Protein AF-A0A545U1H2-F1 (afdb_monomer_lite)

pLDDT: mean 74.25, std 16.26, range [34.0, 92.5]

Sequence (127 aa):
MFGPTLKPGDIVIIENLPAQKPIAIRGAIEATVAVLRFLPLYSPDCNPIEMAFSKLRAFLEKTAARTKDDRGDAITLAIETFTPKECENCFRAAGYDFKSSENALANRCFRDRQLREMETTEADHFE

Structure (mmCIF, N/CA/C/O backbone):
data_AF-A0A545U1H2-F1
#
_entry.id   AF-A0A545U1H2-F1
#
loop_
_atom_site.group_PDB
_atom_site.id
_atom_site.type_symbol
_atom_site.label_atom_id
_atom_site.label_alt_id
_atom_site.label_comp_id
_atom_site.label_asym_id
_atom_site.label_entity_id
_atom_site.label_seq_id
_atom_site.pdbx_PDB_ins_code
_atom_site.Cartn_x
_atom_site.Cartn_y
_atom_site.Cartn_z
_atom_site.occupancy
_atom_site.B_iso_or_equiv
_atom_site.auth_seq_id
_atom_site.auth_comp_id
_atom_site.auth_asym_id
_atom_site.auth_atom_id
_atom_site.pdbx_PDB_model_num
ATOM 1 N N . MET A 1 1 ? -6.436 -17.389 -0.312 1.00 42.44 1 MET A N 1
ATOM 2 C CA . MET A 1 1 ? -5.219 -16.709 -0.801 1.00 42.44 1 MET A CA 1
ATOM 3 C C . MET A 1 1 ? -5.308 -15.261 -0.342 1.00 42.44 1 MET A C 1
ATOM 5 O O . MET A 1 1 ? -6.262 -14.602 -0.725 1.00 42.44 1 MET A O 1
ATOM 9 N N . PHE A 1 2 ? -4.422 -14.803 0.548 1.00 53.69 2 PHE A N 1
ATOM 10 C CA . PHE A 1 2 ? -4.411 -13.414 1.029 1.00 53.69 2 PHE A CA 1
ATOM 11 C C . PHE A 1 2 ? -3.438 -12.612 0.161 1.00 53.69 2 PHE A C 1
ATOM 13 O O . PHE A 1 2 ? -2.232 -12.676 0.368 1.00 53.69 2 PHE A O 1
ATOM 20 N N . GLY A 1 3 ? -3.949 -11.938 -0.864 1.00 64.69 3 GLY A N 1
ATOM 21 C CA . GLY A 1 3 ? -3.145 -11.108 -1.759 1.00 64.69 3 GLY A CA 1
ATOM 22 C C . GLY A 1 3 ? -3.911 -10.720 -3.026 1.00 64.69 3 GLY A C 1
ATOM 23 O O . GLY A 1 3 ? -4.873 -11.407 -3.383 1.00 64.69 3 GLY A O 1
ATOM 24 N N . PRO A 1 4 ? -3.522 -9.623 -3.698 1.00 73.19 4 PRO A N 1
ATOM 25 C CA . PRO A 1 4 ? -4.136 -9.229 -4.958 1.00 73.19 4 PRO A CA 1
ATOM 26 C C . PRO A 1 4 ? -3.879 -10.289 -6.037 1.00 73.19 4 PRO A C 1
ATOM 28 O O . PRO A 1 4 ? -2.834 -10.938 -6.062 1.00 73.19 4 PRO A O 1
ATOM 31 N N . THR A 1 5 ? -4.842 -10.464 -6.941 1.00 85.00 5 THR A N 1
ATOM 32 C CA . THR A 1 5 ? -4.635 -11.276 -8.147 1.00 85.00 5 THR A CA 1
ATOM 33 C C . THR A 1 5 ? -3.899 -10.424 -9.173 1.00 85.00 5 THR A C 1
ATOM 35 O O . THR A 1 5 ? -4.479 -9.470 -9.690 1.00 85.00 5 THR A O 1
ATOM 38 N N . LEU A 1 6 ? -2.635 -10.758 -9.434 1.00 84.75 6 LEU A N 1
ATOM 39 C CA . LEU A 1 6 ? -1.802 -10.055 -10.407 1.00 84.75 6 LEU A CA 1
ATOM 40 C C . LEU A 1 6 ? -2.207 -10.410 -11.840 1.00 84.75 6 LEU A C 1
ATOM 42 O O . LEU A 1 6 ? -2.592 -11.547 -12.131 1.00 84.75 6 LEU A O 1
ATOM 46 N N . LYS A 1 7 ? -2.086 -9.435 -12.737 1.00 83.94 7 LYS A N 1
ATOM 47 C CA . LYS A 1 7 ? -2.300 -9.573 -14.177 1.00 83.94 7 LYS A CA 1
ATOM 48 C C . LYS A 1 7 ? -0.995 -9.330 -14.940 1.00 83.94 7 LYS A C 1
ATOM 50 O O . LYS A 1 7 ? -0.117 -8.618 -14.446 1.00 83.94 7 LYS A O 1
ATOM 55 N N . PRO A 1 8 ? -0.872 -9.867 -16.166 1.00 82.94 8 PRO A N 1
ATOM 56 C CA . PRO A 1 8 ? 0.232 -9.520 -17.049 1.00 82.94 8 PRO A CA 1
ATOM 57 C C . PRO A 1 8 ? 0.366 -8.001 -17.204 1.00 82.94 8 PRO A C 1
ATOM 59 O O . PRO A 1 8 ? -0.611 -7.323 -17.521 1.00 82.94 8 PRO A O 1
ATOM 62 N N . GLY A 1 9 ? 1.575 -7.483 -16.986 1.00 81.25 9 GLY A N 1
ATOM 63 C CA . GLY A 1 9 ? 1.870 -6.048 -17.052 1.00 81.25 9 GLY A CA 1
ATOM 64 C C . GLY A 1 9 ? 1.700 -5.273 -15.740 1.00 81.25 9 GLY A C 1
ATOM 65 O O . GLY A 1 9 ? 2.106 -4.113 -15.691 1.00 81.25 9 GLY A O 1
ATOM 66 N N . ASP A 1 10 ? 1.177 -5.888 -14.672 1.00 83.88 10 ASP A N 1
ATOM 67 C CA . ASP A 1 10 ? 1.197 -5.270 -13.343 1.00 83.88 10 ASP A CA 1
ATOM 68 C C . ASP A 1 10 ? 2.642 -5.089 -12.861 1.00 83.88 10 ASP A C 1
ATOM 70 O O . ASP A 1 10 ? 3.510 -5.934 -13.095 1.00 83.88 10 ASP A O 1
ATOM 74 N N . ILE A 1 11 ? 2.899 -3.991 -12.151 1.00 82.69 11 ILE A N 1
ATOM 75 C CA . ILE A 1 11 ? 4.204 -3.691 -11.559 1.00 82.69 11 ILE A CA 1
ATOM 76 C C . ILE A 1 11 ? 4.099 -3.880 -10.049 1.00 82.69 11 ILE A C 1
ATOM 78 O O . ILE A 1 11 ? 3.311 -3.207 -9.384 1.00 82.69 11 ILE A O 1
ATOM 82 N N . VAL A 1 12 ? 4.928 -4.766 -9.501 1.00 83.50 12 VAL A N 1
ATOM 83 C CA . VAL A 1 12 ? 5.065 -4.968 -8.057 1.00 83.50 12 VAL A CA 1
ATOM 84 C C . VAL A 1 12 ? 6.341 -4.282 -7.589 1.00 83.50 12 VAL A C 1
ATOM 86 O O . VAL A 1 12 ? 7.431 -4.593 -8.068 1.00 83.50 12 VAL A O 1
ATOM 89 N N . ILE A 1 13 ? 6.200 -3.352 -6.648 1.00 80.81 13 ILE A N 1
ATOM 90 C CA . ILE A 1 13 ? 7.312 -2.613 -6.045 1.00 80.81 13 ILE A CA 1
ATOM 91 C C . ILE A 1 13 ? 7.562 -3.187 -4.653 1.00 80.81 13 ILE A C 1
ATOM 93 O O . 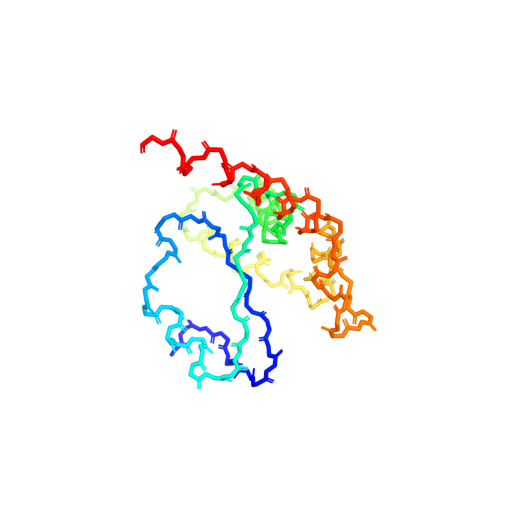ILE A 1 13 ? 6.631 -3.291 -3.856 1.00 80.81 13 ILE A O 1
ATOM 97 N N . ILE A 1 14 ? 8.804 -3.576 -4.371 1.00 79.44 14 ILE A N 1
ATOM 98 C CA . ILE A 1 14 ? 9.211 -4.188 -3.101 1.00 79.44 14 ILE A CA 1
ATOM 99 C C . ILE A 1 14 ? 10.386 -3.410 -2.503 1.00 79.44 14 ILE A C 1
ATOM 101 O O . ILE A 1 14 ? 11.281 -2.958 -3.221 1.00 79.44 14 ILE A O 1
ATOM 105 N N . GLU A 1 15 ? 10.385 -3.264 -1.179 1.00 77.31 15 GLU A N 1
ATOM 106 C CA . GLU A 1 15 ? 11.510 -2.703 -0.432 1.00 77.31 15 GLU A CA 1
ATOM 107 C C . GLU A 1 15 ? 12.757 -3.583 -0.581 1.00 77.31 15 GLU A C 1
ATOM 109 O O . GLU A 1 15 ? 12.707 -4.812 -0.506 1.00 77.31 15 GLU A O 1
ATOM 114 N N . ASN A 1 16 ? 13.921 -2.970 -0.784 1.00 74.88 16 ASN A N 1
ATOM 115 C CA . ASN A 1 16 ? 15.171 -3.710 -0.981 1.00 74.88 16 ASN A CA 1
ATOM 116 C C . ASN A 1 16 ? 15.809 -4.086 0.363 1.00 74.88 16 ASN A C 1
ATOM 118 O O . ASN A 1 16 ? 16.930 -3.697 0.686 1.00 74.88 16 ASN A O 1
ATOM 122 N N . LEU A 1 17 ? 15.066 -4.853 1.162 1.00 71.81 17 LEU A N 1
ATOM 123 C CA . LEU A 1 17 ? 15.510 -5.389 2.446 1.00 71.81 17 LEU A CA 1
ATOM 124 C C . LEU A 1 17 ? 15.934 -6.855 2.285 1.00 71.81 17 LEU A C 1
ATOM 126 O O . LEU A 1 17 ? 15.223 -7.614 1.625 1.00 71.81 17 LEU A O 1
ATOM 130 N N . PRO A 1 18 ? 17.028 -7.319 2.922 1.00 66.56 18 PRO A N 1
ATOM 131 C CA . PRO A 1 18 ? 17.474 -8.715 2.832 1.00 66.56 18 PRO A CA 1
ATOM 132 C C . PRO A 1 18 ? 16.383 -9.745 3.170 1.00 66.56 18 PRO A C 1
ATOM 134 O O . PRO A 1 18 ? 16.290 -10.783 2.521 1.00 66.56 18 PRO A O 1
ATOM 137 N N . ALA A 1 19 ? 15.505 -9.426 4.127 1.00 66.62 19 ALA A N 1
ATOM 138 C CA . ALA A 1 19 ? 14.379 -10.272 4.529 1.00 66.62 19 ALA A CA 1
ATOM 139 C C . ALA A 1 19 ? 13.275 -10.402 3.457 1.00 66.62 19 ALA A C 1
ATOM 141 O O . ALA A 1 19 ? 12.475 -11.332 3.509 1.00 66.62 19 ALA A O 1
ATOM 142 N N . GLN A 1 20 ? 13.231 -9.490 2.481 1.00 61.75 20 GLN A N 1
ATOM 143 C CA . GLN A 1 20 ? 12.250 -9.456 1.391 1.00 61.75 20 GLN A CA 1
ATOM 144 C C . GLN A 1 20 ? 12.808 -10.013 0.069 1.00 61.75 20 GLN A C 1
ATOM 146 O O . GLN A 1 20 ? 12.162 -9.909 -0.974 1.00 61.75 20 GLN A O 1
ATOM 151 N N . LYS A 1 21 ? 13.975 -10.677 0.111 1.00 64.94 21 LYS A N 1
ATOM 152 C CA . LYS A 1 21 ? 14.611 -11.342 -1.039 1.00 64.94 21 LYS A CA 1
ATOM 153 C C . LYS A 1 21 ? 14.363 -12.863 -1.171 1.00 64.94 21 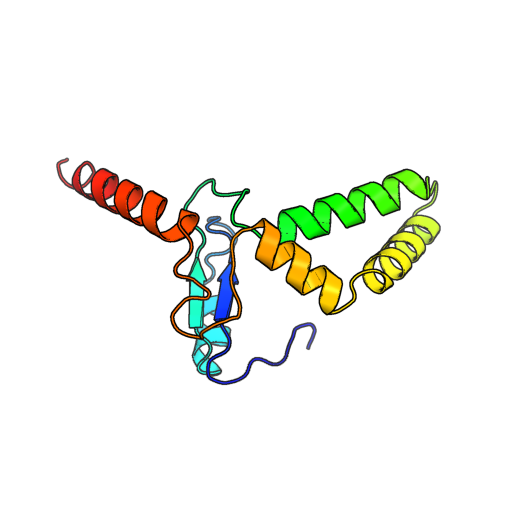LYS A C 1
ATOM 155 O O . LYS A 1 21 ? 15.218 -13.530 -1.756 1.00 64.94 21 LYS A O 1
ATOM 160 N N . PRO A 1 22 ? 13.283 -13.501 -0.668 1.00 62.91 22 PRO A N 1
ATOM 161 C CA . PRO A 1 22 ? 13.118 -14.922 -0.932 1.00 62.91 22 PRO A CA 1
ATOM 162 C C . PRO A 1 22 ? 12.778 -15.151 -2.412 1.00 62.91 22 PRO A C 1
ATOM 164 O O . PRO A 1 22 ? 11.852 -14.557 -2.968 1.00 62.91 22 PRO A O 1
ATOM 167 N N . ILE A 1 23 ? 13.506 -16.088 -3.022 1.00 65.06 23 ILE A N 1
ATOM 168 C CA . ILE A 1 23 ? 13.335 -16.584 -4.400 1.00 65.06 23 ILE A CA 1
ATOM 169 C C . ILE A 1 23 ? 11.862 -16.919 -4.708 1.00 65.06 23 ILE A C 1
ATOM 171 O O . ILE A 1 23 ? 11.397 -16.716 -5.828 1.00 65.06 23 ILE A O 1
ATOM 175 N N . ALA A 1 24 ? 11.108 -17.366 -3.698 1.00 72.50 24 ALA A N 1
ATOM 176 C CA . ALA A 1 24 ? 9.695 -17.711 -3.807 1.00 72.50 24 ALA A CA 1
ATOM 177 C C . ALA A 1 24 ? 8.783 -16.525 -4.178 1.00 72.50 24 ALA A C 1
ATOM 179 O O . ALA A 1 24 ? 7.860 -16.708 -4.968 1.00 72.50 24 ALA A O 1
ATOM 180 N N . ILE A 1 25 ? 9.038 -15.314 -3.660 1.00 74.56 25 ILE A N 1
ATOM 181 C CA . ILE A 1 25 ? 8.231 -14.124 -3.998 1.00 74.56 25 ILE A CA 1
ATOM 182 C C . ILE A 1 25 ? 8.460 -13.750 -5.460 1.00 74.56 25 ILE A C 1
ATOM 184 O O . ILE A 1 25 ? 7.507 -13.522 -6.203 1.00 74.56 25 ILE A O 1
ATOM 188 N N . ARG A 1 26 ? 9.726 -13.757 -5.890 1.00 76.06 26 ARG A N 1
ATOM 189 C CA . ARG A 1 26 ? 10.085 -13.479 -7.280 1.00 76.06 26 ARG A CA 1
ATOM 190 C C 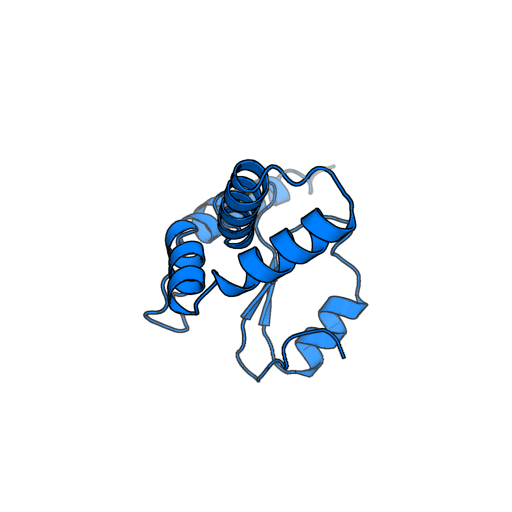. ARG A 1 26 ? 9.450 -14.492 -8.233 1.00 76.06 26 ARG A C 1
ATOM 192 O O . ARG A 1 26 ? 8.801 -14.083 -9.188 1.00 76.06 26 ARG A O 1
ATOM 199 N N . GLY A 1 27 ? 9.560 -15.786 -7.929 1.00 76.56 27 GLY A N 1
ATOM 200 C CA . GLY A 1 27 ? 8.958 -16.843 -8.744 1.00 76.56 27 GLY A CA 1
ATOM 201 C C . GLY A 1 27 ? 7.434 -16.734 -8.846 1.00 76.56 27 GLY A C 1
ATOM 202 O O . GLY A 1 27 ? 6.884 -16.911 -9.928 1.00 76.56 27 GLY A O 1
ATOM 203 N N . ALA A 1 28 ? 6.750 -16.385 -7.752 1.00 79.88 28 ALA A N 1
ATOM 204 C CA . ALA A 1 28 ? 5.297 -16.224 -7.750 1.00 79.88 28 ALA A CA 1
ATOM 205 C C . ALA A 1 28 ? 4.819 -15.028 -8.596 1.00 79.88 28 ALA A C 1
ATOM 207 O O . ALA A 1 28 ? 3.793 -15.131 -9.263 1.00 79.88 28 ALA A O 1
ATOM 208 N N . ILE A 1 29 ? 5.558 -13.913 -8.587 1.00 79.06 29 ILE A N 1
ATOM 209 C CA . ILE A 1 29 ? 5.222 -12.703 -9.359 1.00 79.06 29 ILE A CA 1
ATOM 210 C C . ILE A 1 29 ? 5.545 -12.899 -10.846 1.00 79.06 29 ILE A C 1
ATOM 212 O O . ILE A 1 29 ? 4.745 -12.565 -11.716 1.00 79.06 29 ILE A O 1
ATOM 216 N N . GLU A 1 30 ? 6.704 -13.477 -11.159 1.00 76.56 30 GLU A N 1
ATOM 217 C CA . GLU A 1 30 ? 7.109 -13.700 -12.551 1.00 76.56 30 GLU A CA 1
ATOM 218 C C . GLU A 1 30 ? 6.216 -14.742 -13.246 1.00 76.56 30 GLU A C 1
ATOM 220 O O . GLU A 1 30 ? 5.946 -14.616 -14.440 1.00 76.56 30 GLU A O 1
ATOM 225 N N . ALA A 1 31 ? 5.659 -15.704 -12.498 1.00 80.06 31 ALA A N 1
ATOM 226 C CA . ALA A 1 31 ? 4.682 -16.664 -13.015 1.00 80.06 31 ALA A CA 1
ATOM 227 C C . ALA A 1 31 ? 3.393 -16.010 -13.553 1.00 80.06 31 ALA A C 1
ATOM 229 O O . ALA A 1 31 ? 2.713 -16.608 -14.385 1.00 80.06 31 ALA A O 1
ATOM 230 N N . THR A 1 32 ? 3.055 -14.788 -13.121 1.00 80.06 32 THR A N 1
ATOM 231 C CA . THR A 1 32 ? 1.879 -14.047 -13.611 1.00 80.06 32 THR A CA 1
ATOM 232 C C . THR A 1 32 ? 2.209 -13.051 -14.726 1.00 80.06 32 THR A C 1
ATOM 234 O O . THR A 1 32 ? 1.345 -12.262 -15.104 1.00 80.06 32 THR A O 1
ATOM 237 N N . VAL A 1 33 ? 3.445 -13.050 -15.251 1.00 78.44 33 VAL A N 1
ATOM 238 C CA . VAL A 1 33 ? 3.946 -12.036 -16.208 1.00 78.44 33 VAL A CA 1
ATOM 239 C C . VAL A 1 33 ? 3.853 -10.611 -15.627 1.00 78.44 33 VAL A C 1
ATOM 241 O O . VAL A 1 33 ? 3.729 -9.616 -16.345 1.00 78.44 33 VAL A O 1
ATOM 244 N N . ALA A 1 34 ? 3.888 -10.505 -14.297 1.00 83.75 34 ALA A N 1
ATOM 245 C CA . ALA A 1 34 ? 4.013 -9.236 -13.603 1.00 83.75 34 ALA A CA 1
ATOM 246 C C . ALA A 1 34 ? 5.494 -8.866 -13.474 1.00 83.75 34 ALA A C 1
ATOM 248 O O . ALA A 1 34 ? 6.388 -9.716 -13.462 1.00 83.75 34 ALA A O 1
ATOM 249 N N . VAL A 1 35 ? 5.759 -7.570 -13.389 1.00 80.31 35 VAL A N 1
ATOM 250 C CA . VAL A 1 35 ? 7.104 -7.013 -13.352 1.00 80.31 35 VAL A CA 1
ATOM 251 C C . VAL A 1 35 ? 7.467 -6.688 -11.910 1.00 80.31 35 VAL A C 1
ATOM 253 O O . VAL A 1 35 ? 6.890 -5.790 -11.303 1.00 80.31 35 VAL A O 1
ATOM 256 N N . LEU A 1 36 ? 8.462 -7.387 -11.367 1.00 79.25 36 LEU A N 1
ATOM 257 C CA . LEU A 1 36 ? 9.022 -7.064 -10.058 1.00 79.25 36 LEU A CA 1
ATOM 258 C C . LEU A 1 36 ? 10.060 -5.934 -10.164 1.00 79.25 36 LEU A C 1
ATOM 260 O O . LEU A 1 36 ? 10.931 -5.938 -11.045 1.00 79.25 36 LEU A O 1
ATOM 264 N N . ARG A 1 37 ? 9.985 -4.967 -9.247 1.00 78.62 37 ARG A N 1
ATOM 265 C CA . ARG A 1 37 ? 10.945 -3.871 -9.090 1.00 78.62 37 ARG A CA 1
ATOM 266 C C . ARG A 1 37 ? 11.311 -3.690 -7.625 1.00 78.62 37 ARG A C 1
ATOM 268 O O . ARG A 1 37 ? 10.439 -3.616 -6.767 1.00 78.62 37 ARG A O 1
ATOM 275 N N . PHE A 1 38 ? 12.607 -3.591 -7.360 1.00 77.50 38 PHE A N 1
ATOM 276 C CA . PHE A 1 38 ? 13.120 -3.258 -6.037 1.00 77.50 38 PHE A CA 1
ATOM 277 C C . PHE A 1 38 ? 13.341 -1.754 -5.933 1.00 77.50 38 PHE A C 1
ATOM 279 O O . PHE A 1 38 ? 13.827 -1.134 -6.881 1.00 77.50 38 PHE A O 1
ATOM 286 N N . LEU A 1 39 ? 12.988 -1.178 -4.787 1.00 78.06 39 LEU A N 1
ATOM 287 C CA . LEU A 1 39 ? 13.340 0.199 -4.455 1.00 78.06 39 LEU A CA 1
ATOM 288 C C . LEU A 1 39 ? 14.867 0.340 -4.293 1.00 78.06 39 LEU A C 1
ATOM 290 O O . LEU A 1 39 ? 15.516 -0.611 -3.853 1.00 78.06 39 LEU A O 1
ATOM 294 N N . PRO A 1 40 ? 15.467 1.499 -4.616 1.00 73.56 40 PRO A N 1
ATOM 295 C CA . PRO A 1 40 ? 16.869 1.744 -4.285 1.00 73.56 40 PRO A CA 1
ATOM 296 C C . PRO A 1 40 ? 17.055 1.708 -2.762 1.00 73.56 40 PRO A C 1
ATOM 298 O O . PRO A 1 40 ? 16.132 2.065 -2.017 1.00 73.56 40 PRO A O 1
ATOM 301 N N . LEU A 1 41 ? 18.230 1.301 -2.279 1.00 70.69 41 LEU A N 1
ATOM 302 C CA . LEU A 1 41 ? 18.473 1.188 -0.840 1.00 70.69 41 LEU A CA 1
ATOM 303 C C . LEU A 1 41 ? 18.237 2.530 -0.132 1.00 70.69 41 LEU A C 1
ATOM 305 O O . LEU A 1 41 ? 18.538 3.608 -0.649 1.00 70.69 41 LEU A O 1
ATOM 309 N N . TYR A 1 42 ? 17.674 2.450 1.075 1.00 68.44 42 TYR A N 1
ATOM 310 C CA . TYR A 1 42 ? 17.423 3.605 1.940 1.00 68.44 42 TYR A CA 1
ATOM 311 C C . TYR A 1 42 ? 16.604 4.723 1.268 1.00 68.44 42 TYR A C 1
ATOM 313 O O . TYR A 1 42 ? 16.885 5.906 1.477 1.00 68.44 42 TYR A O 1
ATOM 321 N N . SER A 1 43 ? 15.597 4.370 0.455 1.00 71.50 43 SER A N 1
ATOM 322 C CA . SER A 1 43 ? 14.732 5.313 -0.288 1.00 71.50 43 SER A CA 1
ATOM 323 C C . SER A 1 43 ? 13.303 5.408 0.264 1.00 71.50 43 SER A C 1
ATOM 325 O O . SER A 1 43 ? 12.355 5.175 -0.489 1.00 71.50 43 SER A O 1
ATOM 327 N N . PRO A 1 44 ? 13.115 5.785 1.546 1.00 69.25 44 PRO A N 1
ATOM 328 C CA . PRO A 1 44 ? 11.785 5.831 2.153 1.00 69.25 44 PRO A CA 1
ATOM 329 C C . PRO A 1 44 ? 10.856 6.819 1.436 1.00 69.25 44 PRO A C 1
ATOM 331 O O . PRO A 1 44 ? 9.665 6.559 1.307 1.00 69.25 44 PRO A O 1
ATOM 334 N N . ASP A 1 45 ? 11.406 7.897 0.865 1.00 74.12 45 ASP A N 1
ATOM 335 C CA . ASP A 1 45 ? 10.650 8.906 0.105 1.00 74.12 45 ASP A CA 1
ATOM 336 C C . ASP A 1 45 ? 9.984 8.344 -1.162 1.00 74.12 45 ASP A C 1
ATOM 338 O O . ASP A 1 45 ? 9.122 8.982 -1.762 1.00 74.12 45 ASP A O 1
ATOM 342 N N . CYS A 1 46 ? 10.403 7.155 -1.595 1.00 74.06 46 CYS A N 1
ATOM 343 C CA . CYS A 1 46 ? 10.008 6.544 -2.861 1.00 74.06 46 CYS A CA 1
ATOM 344 C C . CYS A 1 46 ? 9.147 5.303 -2.633 1.00 74.06 46 CYS A C 1
ATOM 346 O O . CYS A 1 46 ? 8.707 4.666 -3.593 1.00 74.06 46 CYS A O 1
ATOM 348 N N . ASN A 1 47 ? 8.854 4.993 -1.368 1.00 82.56 47 ASN A N 1
ATOM 349 C CA . ASN A 1 47 ? 7.928 3.950 -0.991 1.00 82.56 47 ASN A CA 1
ATOM 350 C C . ASN A 1 47 ? 6.539 4.544 -0.688 1.00 82.56 47 ASN A C 1
ATOM 352 O O . ASN A 1 47 ? 6.333 5.160 0.361 1.00 82.56 47 ASN A O 1
ATOM 356 N N . PRO A 1 48 ? 5.540 4.332 -1.563 1.00 81.62 48 PRO A N 1
ATOM 357 C CA . PRO A 1 48 ? 4.198 4.866 -1.351 1.00 81.62 48 PRO A CA 1
ATOM 358 C C . PRO A 1 48 ? 3.504 4.270 -0.117 1.00 81.62 48 PRO A C 1
ATOM 360 O O . PRO A 1 48 ? 2.561 4.875 0.399 1.00 81.62 48 PRO A O 1
ATOM 363 N N . ILE A 1 49 ? 3.966 3.118 0.390 1.00 85.81 49 ILE A N 1
ATOM 364 C CA . ILE A 1 49 ? 3.395 2.499 1.587 1.00 85.81 49 ILE A CA 1
ATOM 365 C C . ILE A 1 49 ? 3.701 3.309 2.849 1.00 85.81 49 ILE A C 1
ATOM 367 O O . ILE A 1 49 ? 2.878 3.325 3.755 1.00 85.81 49 ILE A O 1
ATOM 371 N N . GLU A 1 50 ? 4.818 4.040 2.897 1.00 86.25 50 GLU A N 1
ATOM 372 C CA . GLU A 1 50 ? 5.203 4.843 4.066 1.00 86.25 50 GLU A CA 1
ATOM 373 C C . GLU A 1 50 ? 4.208 5.984 4.309 1.00 86.25 50 GLU A C 1
ATOM 375 O O . GLU A 1 50 ? 3.824 6.271 5.447 1.00 86.25 50 GLU A O 1
ATOM 380 N N . MET A 1 51 ? 3.701 6.591 3.231 1.00 86.06 51 MET A N 1
ATOM 381 C CA . MET A 1 51 ? 2.641 7.601 3.309 1.00 86.06 51 MET A CA 1
ATOM 382 C C . MET A 1 51 ? 1.331 6.991 3.816 1.00 86.06 51 MET A C 1
ATOM 384 O O . MET A 1 51 ? 0.656 7.574 4.670 1.00 86.06 51 MET A O 1
ATOM 388 N N . ALA A 1 52 ? 0.992 5.792 3.337 1.00 89.00 52 ALA A N 1
ATOM 389 C CA . ALA A 1 52 ? -0.188 5.076 3.800 1.00 89.00 52 ALA A CA 1
ATOM 390 C C . ALA A 1 52 ? -0.071 4.686 5.284 1.00 89.00 52 ALA A C 1
ATOM 392 O O . ALA A 1 52 ? -0.987 4.948 6.063 1.00 89.00 52 ALA A O 1
ATOM 393 N N . PHE A 1 53 ? 1.075 4.151 5.713 1.00 88.31 53 PHE A N 1
ATOM 394 C CA . PHE A 1 53 ? 1.335 3.809 7.112 1.00 88.31 53 PHE A CA 1
ATOM 395 C C . PHE A 1 53 ? 1.338 5.032 8.023 1.00 88.31 53 PHE A C 1
ATOM 397 O O . PHE A 1 53 ? 0.794 4.962 9.124 1.00 88.31 53 PHE A O 1
ATOM 404 N N . SER A 1 54 ? 1.872 6.165 7.565 1.00 89.12 54 SER A N 1
ATOM 405 C CA . SER A 1 54 ? 1.819 7.426 8.312 1.00 89.12 54 SER A CA 1
ATOM 406 C C . SER A 1 54 ? 0.373 7.859 8.571 1.00 89.12 54 SER A C 1
ATOM 408 O O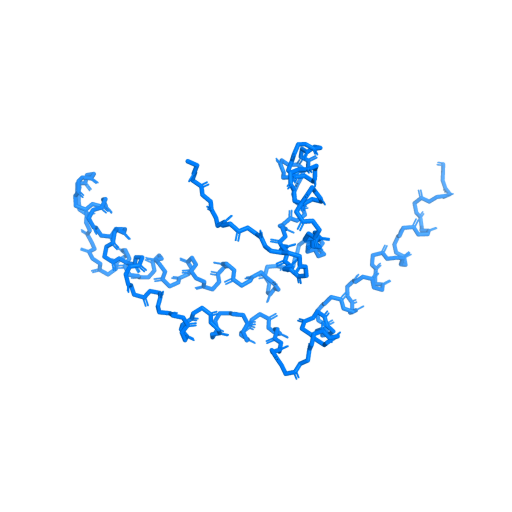 . SER A 1 54 ? 0.021 8.212 9.698 1.00 89.12 54 SER A O 1
ATOM 410 N N . LYS A 1 55 ? -0.500 7.757 7.559 1.00 89.50 55 LYS A N 1
ATOM 411 C CA . LYS A 1 55 ? -1.929 8.070 7.697 1.00 89.50 55 LYS A CA 1
ATOM 412 C C . LYS A 1 55 ? -2.661 7.077 8.602 1.00 89.50 55 LYS A C 1
ATOM 414 O O . LYS A 1 55 ? -3.428 7.495 9.469 1.00 89.50 55 LYS A O 1
ATOM 419 N N . LEU A 1 56 ? -2.397 5.781 8.434 1.00 91.62 56 LEU A N 1
ATOM 420 C CA . LEU A 1 56 ? -2.929 4.720 9.291 1.00 91.62 56 LEU A CA 1
ATOM 421 C C . LEU A 1 56 ? -2.547 4.968 10.754 1.00 91.62 56 LEU A C 1
ATOM 423 O O . LEU A 1 56 ? -3.404 4.956 11.633 1.00 91.62 56 LEU A O 1
ATOM 427 N N . ARG A 1 57 ? -1.272 5.256 11.016 1.00 89.88 57 ARG A N 1
ATOM 428 C CA . ARG A 1 57 ? -0.772 5.563 12.355 1.00 89.88 57 ARG A CA 1
ATOM 429 C C . ARG A 1 57 ? -1.467 6.786 12.948 1.00 89.88 57 ARG A C 1
ATOM 431 O O . ARG A 1 57 ? -1.948 6.700 14.073 1.00 89.88 57 ARG A O 1
ATOM 438 N N . ALA A 1 58 ? -1.580 7.877 12.191 1.00 91.19 58 ALA A N 1
ATOM 439 C CA . ALA A 1 58 ? -2.269 9.084 12.646 1.00 91.19 58 ALA A CA 1
ATOM 440 C C . ALA A 1 58 ? -3.747 8.815 12.990 1.00 91.19 58 ALA A C 1
ATOM 442 O O . ALA A 1 58 ? -4.262 9.337 13.980 1.00 91.19 58 ALA A O 1
ATOM 443 N N . PHE A 1 59 ? -4.427 7.967 12.211 1.00 90.62 59 PHE A N 1
ATOM 444 C CA . PHE A 1 59 ? -5.789 7.529 12.516 1.00 90.62 59 PHE A CA 1
ATOM 445 C C . PHE A 1 59 ? -5.845 6.748 13.835 1.00 90.62 59 PHE A C 1
ATOM 447 O O . PHE A 1 59 ? -6.651 7.067 14.706 1.00 90.62 59 PHE A O 1
ATOM 454 N N . LEU A 1 60 ? -4.959 5.765 14.016 1.00 90.38 60 LEU A N 1
ATOM 455 C CA . LEU A 1 60 ? -4.918 4.940 15.227 1.00 90.38 60 LEU A CA 1
ATOM 456 C C . LEU A 1 60 ? -4.581 5.756 16.483 1.00 90.38 60 LEU A C 1
ATOM 458 O O . LEU A 1 60 ? -5.190 5.546 17.533 1.00 90.38 60 LEU A O 1
ATOM 462 N N . GLU A 1 61 ? -3.650 6.705 16.377 1.00 89.81 61 GLU A N 1
ATOM 463 C CA . GLU A 1 61 ? -3.304 7.628 17.463 1.00 89.81 61 GLU A CA 1
ATOM 464 C C . GLU A 1 61 ? -4.509 8.495 17.856 1.00 89.81 61 GLU A C 1
ATOM 466 O O . GLU A 1 61 ? -4.767 8.688 19.046 1.00 89.81 61 GLU A O 1
ATOM 471 N N . LYS A 1 62 ? -5.304 8.944 16.875 1.00 89.75 62 LYS A N 1
ATOM 472 C CA . LYS A 1 62 ? -6.528 9.720 17.109 1.00 89.75 62 LYS A CA 1
ATOM 473 C C . LYS A 1 62 ? -7.639 8.904 17.775 1.00 89.75 62 LYS A C 1
ATOM 475 O O . LYS A 1 62 ? -8.367 9.450 18.601 1.00 89.75 62 LYS A O 1
ATOM 480 N N . THR A 1 63 ? -7.775 7.621 17.442 1.00 87.25 63 THR A N 1
ATOM 481 C CA . THR A 1 63 ? -8.799 6.742 18.035 1.00 87.25 63 THR A CA 1
ATOM 482 C C . THR A 1 63 ? -8.500 6.402 19.501 1.00 87.25 63 THR A C 1
ATOM 484 O O . THR A 1 63 ? -9.415 6.072 20.250 1.00 87.25 63 THR A O 1
ATOM 487 N N . ALA A 1 64 ? -7.239 6.515 19.941 1.00 84.56 64 ALA A N 1
ATOM 488 C CA . ALA A 1 64 ? -6.818 6.327 21.334 1.00 84.56 64 ALA A CA 1
ATOM 489 C C . ALA A 1 64 ? -7.286 5.000 21.982 1.00 84.56 64 ALA A C 1
ATOM 491 O O . ALA A 1 64 ? -7.526 4.941 23.192 1.00 84.56 64 ALA A O 1
ATOM 492 N N . ALA A 1 65 ? -7.380 3.929 21.185 1.00 85.00 65 ALA A N 1
ATOM 493 C CA . ALA A 1 65 ? -7.835 2.604 21.609 1.00 85.00 65 ALA A CA 1
ATOM 494 C C . ALA A 1 65 ? -6.988 2.039 22.768 1.00 85.00 65 ALA A C 1
ATOM 496 O O . ALA A 1 65 ? -5.752 2.021 22.709 1.00 85.00 65 ALA A O 1
ATOM 497 N N . ARG A 1 66 ? -7.649 1.558 23.830 1.00 87.75 66 ARG A N 1
ATOM 498 C CA . ARG A 1 66 ? -6.987 1.087 25.065 1.00 87.75 66 ARG A CA 1
ATOM 499 C C . ARG A 1 66 ? -6.957 -0.430 25.210 1.00 87.75 66 ARG A C 1
ATOM 501 O O . ARG A 1 66 ? -6.155 -0.933 25.995 1.00 87.75 66 ARG A O 1
ATOM 508 N N . THR A 1 67 ? -7.753 -1.155 24.430 1.00 90.94 67 THR A N 1
ATOM 509 C CA . THR A 1 67 ? -7.772 -2.622 24.421 1.00 90.94 67 THR A CA 1
ATOM 510 C C . THR A 1 67 ? -7.250 -3.187 23.095 1.00 90.94 67 THR A C 1
ATOM 512 O O . THR A 1 67 ? -6.948 -2.445 22.156 1.00 90.94 67 THR A O 1
ATOM 515 N N . LYS A 1 68 ? -7.053 -4.511 23.032 1.00 87.50 68 LYS A N 1
ATOM 516 C CA . LYS A 1 68 ? -6.651 -5.188 21.789 1.00 87.50 68 LYS A CA 1
ATOM 517 C C . LYS A 1 68 ? -7.786 -5.201 20.765 1.00 87.50 68 LYS A C 1
ATOM 519 O O . LYS A 1 68 ? -7.508 -4.948 19.598 1.00 87.50 68 LYS A O 1
ATOM 524 N N . ASP A 1 69 ? -9.012 -5.446 21.214 1.00 89.94 69 ASP A N 1
ATOM 525 C CA . ASP A 1 69 ? -10.186 -5.545 20.344 1.00 89.94 69 ASP A CA 1
ATOM 526 C C . ASP A 1 69 ? -10.506 -4.176 19.734 1.00 89.94 69 ASP A C 1
ATOM 528 O O . ASP A 1 69 ? -10.525 -4.051 18.512 1.00 89.94 69 ASP A O 1
ATOM 532 N N . ASP A 1 70 ? -10.527 -3.116 20.553 1.00 88.38 70 ASP A N 1
ATOM 533 C CA . ASP A 1 70 ? -10.706 -1.739 20.066 1.00 88.38 70 ASP A CA 1
ATOM 534 C C . ASP A 1 70 ? -9.636 -1.343 19.035 1.00 88.38 70 ASP A C 1
ATOM 536 O O . ASP A 1 70 ? -9.883 -0.556 18.122 1.00 88.38 70 ASP A O 1
ATOM 540 N N . ARG A 1 71 ? -8.409 -1.865 19.178 1.00 88.31 71 ARG A N 1
ATOM 541 C CA . ARG A 1 71 ? -7.330 -1.612 18.215 1.00 88.31 71 ARG A CA 1
ATOM 542 C C . ARG A 1 71 ? -7.565 -2.364 16.907 1.00 88.31 71 ARG A C 1
ATOM 544 O O . ARG A 1 71 ? -7.264 -1.811 15.854 1.00 88.31 71 ARG A O 1
ATOM 551 N N . GLY A 1 72 ? -8.071 -3.595 16.965 1.00 90.25 72 GLY A N 1
ATOM 552 C CA . GLY A 1 72 ? -8.456 -4.366 15.782 1.00 90.25 72 GLY A CA 1
ATOM 553 C C . GLY A 1 72 ? -9.564 -3.670 14.991 1.00 90.25 72 GLY A C 1
ATOM 554 O O . GLY A 1 72 ? -9.441 -3.493 13.777 1.00 90.25 72 GLY A O 1
ATOM 555 N N . ASP A 1 73 ? -10.579 -3.171 15.692 1.00 92.12 73 ASP A N 1
ATOM 556 C CA . ASP A 1 73 ? -11.667 -2.399 15.092 1.00 92.12 73 ASP A CA 1
ATOM 557 C C . ASP A 1 73 ? -11.150 -1.086 14.494 1.00 92.12 73 ASP A C 1
ATOM 559 O O . ASP A 1 73 ? -11.469 -0.743 13.355 1.00 92.12 73 ASP A O 1
ATOM 563 N N . ALA A 1 74 ? -10.261 -0.386 15.207 1.00 92.50 74 ALA A N 1
ATOM 564 C CA . ALA A 1 74 ? -9.638 0.835 14.706 1.00 92.50 74 ALA A CA 1
ATOM 565 C C . ALA A 1 74 ? -8.802 0.597 13.436 1.00 92.50 74 ALA A C 1
ATOM 567 O O . ALA A 1 74 ? -8.824 1.436 12.539 1.00 92.50 74 ALA A O 1
ATOM 568 N N . ILE A 1 75 ? -8.087 -0.530 13.332 1.00 92.38 75 ILE A N 1
ATOM 569 C CA . ILE A 1 75 ? -7.349 -0.905 12.113 1.00 92.38 75 ILE A CA 1
ATOM 570 C C . ILE A 1 75 ? -8.319 -1.165 10.962 1.00 92.38 75 ILE A C 1
ATOM 572 O O . ILE A 1 75 ? -8.091 -0.672 9.859 1.00 92.38 75 ILE A O 1
ATOM 576 N N . THR A 1 76 ? -9.404 -1.897 11.216 1.00 92.06 76 THR A N 1
ATOM 577 C CA . THR A 1 76 ? -10.423 -2.204 10.201 1.00 92.06 76 THR A CA 1
ATOM 578 C C . THR A 1 76 ? -11.028 -0.918 9.640 1.00 92.06 76 THR A C 1
ATOM 580 O O . THR A 1 76 ? -10.982 -0.692 8.433 1.00 92.06 76 THR A O 1
ATOM 583 N N . LEU A 1 77 ? -11.468 -0.016 10.522 1.00 92.44 77 LEU A N 1
ATOM 584 C CA . LEU A 1 77 ? -11.996 1.296 10.143 1.00 92.44 77 LEU A CA 1
ATOM 585 C C . LEU A 1 77 ? -10.962 2.148 9.402 1.00 92.44 77 LEU A C 1
ATOM 587 O O . LEU A 1 77 ? -11.297 2.844 8.447 1.00 92.44 77 LEU A O 1
ATOM 591 N N . ALA A 1 78 ? -9.695 2.100 9.816 1.00 91.94 78 ALA A N 1
ATOM 592 C CA . ALA A 1 78 ? -8.640 2.847 9.146 1.00 91.94 78 ALA A CA 1
ATOM 593 C C . ALA A 1 78 ? -8.410 2.352 7.712 1.00 91.94 78 ALA A C 1
ATOM 595 O O . ALA A 1 78 ? -8.245 3.174 6.810 1.00 91.94 78 ALA A O 1
ATOM 596 N N . ILE A 1 79 ? -8.423 1.033 7.489 1.00 91.25 79 ILE A N 1
ATOM 597 C CA . ILE A 1 79 ? -8.273 0.430 6.157 1.00 91.25 79 ILE A CA 1
ATOM 598 C C . ILE A 1 79 ? -9.404 0.890 5.229 1.00 91.25 79 ILE A C 1
ATOM 600 O O . ILE A 1 79 ? -9.139 1.233 4.078 1.00 91.25 79 ILE A O 1
ATOM 604 N N . GLU A 1 80 ? -10.635 1.005 5.733 1.00 90.44 80 GLU A N 1
ATOM 605 C CA . GLU A 1 80 ? -11.781 1.513 4.962 1.00 90.44 80 GLU A CA 1
ATOM 606 C C . GLU A 1 80 ? -11.605 2.967 4.482 1.00 90.44 80 GLU A C 1
ATOM 608 O O . GLU A 1 80 ? -12.246 3.386 3.518 1.00 90.44 80 GLU A O 1
ATOM 613 N N . THR A 1 81 ? -10.697 3.743 5.087 1.00 89.38 81 THR A N 1
ATOM 614 C CA . THR A 1 81 ? -10.406 5.119 4.643 1.00 89.38 81 THR A CA 1
ATOM 615 C C . THR A 1 81 ? -9.514 5.199 3.397 1.00 89.38 81 THR A C 1
ATOM 617 O O . THR A 1 81 ? -9.411 6.266 2.779 1.00 89.38 81 THR A O 1
ATOM 620 N N . PHE A 1 82 ? -8.878 4.094 2.990 1.00 91.00 82 PHE A N 1
ATOM 621 C CA . PHE A 1 82 ? -8.004 4.036 1.815 1.00 91.00 82 PHE A CA 1
ATOM 622 C C . PHE A 1 82 ? -8.808 3.791 0.539 1.00 91.00 82 PHE A C 1
ATOM 624 O O . PHE A 1 82 ? -8.829 2.704 -0.034 1.00 91.00 82 PHE A O 1
ATOM 631 N N . THR A 1 83 ? -9.477 4.844 0.074 1.00 91.56 83 THR A N 1
ATOM 632 C CA . THR A 1 83 ? -10.138 4.836 -1.236 1.00 91.56 83 THR A CA 1
ATOM 633 C C . THR A 1 83 ? -9.110 4.708 -2.372 1.00 91.56 83 THR A C 1
ATOM 635 O O . THR A 1 83 ? -7.958 5.113 -2.195 1.00 91.56 83 THR A O 1
ATOM 638 N N . PRO A 1 84 ? -9.504 4.258 -3.581 1.00 90.31 84 PRO A N 1
ATOM 639 C CA . PRO A 1 84 ? -8.602 4.235 -4.736 1.00 90.31 84 PRO A CA 1
ATOM 640 C C . PRO A 1 84 ? -7.919 5.585 -4.986 1.00 90.31 84 PRO A C 1
ATOM 642 O O . PRO A 1 84 ? -6.728 5.644 -5.287 1.00 90.31 84 PRO A O 1
ATOM 645 N N . LYS A 1 85 ? -8.654 6.686 -4.772 1.00 90.00 85 LYS A N 1
ATOM 646 C CA . LYS A 1 85 ? -8.113 8.035 -4.920 1.00 90.00 85 LYS A CA 1
ATOM 647 C C . LYS A 1 85 ? -7.042 8.358 -3.883 1.00 90.00 85 LYS A C 1
ATOM 649 O O . LYS A 1 85 ? -6.068 9.038 -4.196 1.00 90.00 85 LYS A O 1
ATOM 654 N N . GLU A 1 86 ? -7.213 7.871 -2.662 1.00 90.00 86 GLU A N 1
ATOM 655 C CA . GLU A 1 86 ? -6.213 8.035 -1.616 1.00 90.00 86 GLU A CA 1
ATOM 656 C C . GLU A 1 86 ? -4.940 7.252 -1.934 1.00 90.00 86 GLU A C 1
ATOM 658 O O . GLU A 1 86 ? -3.845 7.800 -1.827 1.00 90.00 86 GLU A O 1
ATOM 663 N N . CYS A 1 87 ? -5.074 6.013 -2.412 1.00 89.56 87 CYS A N 1
ATOM 664 C CA . CYS A 1 87 ? -3.929 5.223 -2.854 1.00 89.56 87 CYS A CA 1
ATOM 665 C C . CYS A 1 87 ? -3.161 5.945 -3.970 1.00 89.56 87 CYS A C 1
ATOM 667 O O . CYS A 1 87 ? -1.945 6.102 -3.868 1.00 89.56 87 CYS A O 1
ATOM 669 N N . GLU A 1 88 ? -3.852 6.473 -4.988 1.00 88.44 88 GLU A N 1
ATOM 670 C CA . GLU A 1 88 ? -3.216 7.295 -6.029 1.00 88.44 88 GLU A CA 1
ATOM 671 C C . GLU A 1 88 ? -2.447 8.491 -5.456 1.00 88.44 88 GLU A C 1
ATOM 673 O O . GLU A 1 88 ? -1.403 8.864 -5.992 1.00 88.44 88 GLU A O 1
ATOM 678 N N . ASN A 1 89 ? -2.960 9.127 -4.399 1.00 88.69 89 ASN A N 1
ATOM 679 C CA . ASN A 1 89 ? -2.290 10.254 -3.759 1.00 88.69 89 ASN A 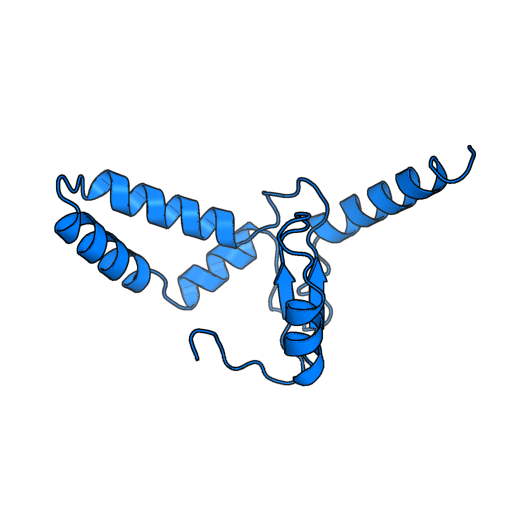CA 1
ATOM 680 C C . ASN A 1 89 ? -0.995 9.814 -3.066 1.00 88.69 89 ASN A C 1
ATOM 682 O O . ASN A 1 89 ? 0.009 10.509 -3.209 1.00 88.69 89 ASN A O 1
ATOM 686 N N . CYS A 1 90 ? -0.982 8.656 -2.396 1.00 88.75 90 CYS A N 1
ATOM 687 C CA . CYS A 1 90 ? 0.235 8.078 -1.815 1.00 88.75 90 CYS A CA 1
ATOM 688 C C . CYS A 1 90 ? 1.296 7.800 -2.890 1.00 88.75 90 CYS A C 1
ATOM 690 O O . CYS A 1 90 ? 2.452 8.191 -2.737 1.00 88.75 90 CYS A O 1
ATOM 692 N N . PHE A 1 91 ? 0.896 7.198 -4.014 1.00 86.50 91 PHE A N 1
ATOM 693 C CA . PHE A 1 91 ? 1.785 6.990 -5.161 1.00 86.50 91 PHE A CA 1
ATOM 694 C C . PHE A 1 91 ? 2.302 8.312 -5.735 1.00 86.50 91 PHE A C 1
ATOM 696 O O . PHE A 1 91 ? 3.499 8.472 -5.950 1.00 86.50 91 PHE A O 1
ATOM 703 N N . ARG A 1 92 ? 1.439 9.311 -5.920 1.00 86.25 92 ARG A N 1
ATOM 704 C CA . ARG A 1 92 ? 1.870 10.616 -6.435 1.00 86.25 92 ARG A CA 1
ATOM 705 C C . ARG A 1 92 ? 2.831 11.334 -5.488 1.00 86.25 92 ARG A C 1
ATOM 707 O O . ARG A 1 92 ? 3.775 11.961 -5.958 1.00 86.25 92 ARG A O 1
ATOM 714 N N . ALA A 1 93 ? 2.615 11.228 -4.177 1.00 84.69 93 ALA A N 1
ATOM 715 C CA . ALA A 1 93 ? 3.496 11.799 -3.160 1.00 84.69 93 ALA A CA 1
ATOM 716 C C . ALA A 1 93 ? 4.894 11.159 -3.182 1.00 84.69 93 ALA A C 1
ATOM 718 O O . ALA A 1 93 ? 5.883 11.871 -3.054 1.00 84.69 93 ALA A O 1
ATOM 719 N N . ALA A 1 94 ? 4.976 9.852 -3.450 1.00 82.31 94 ALA A N 1
ATOM 720 C CA . ALA A 1 94 ? 6.240 9.146 -3.670 1.00 82.31 94 ALA A CA 1
ATOM 721 C C . ALA A 1 94 ? 6.828 9.358 -5.090 1.00 82.31 94 ALA A C 1
ATOM 723 O O . ALA A 1 94 ? 7.838 8.757 -5.457 1.00 82.31 94 ALA A O 1
ATOM 724 N N . GLY A 1 95 ? 6.206 10.224 -5.902 1.00 81.56 95 GLY A N 1
ATOM 725 C CA . GLY A 1 95 ? 6.675 10.679 -7.214 1.00 81.56 95 GLY A CA 1
ATOM 726 C C . GLY A 1 95 ? 6.289 9.797 -8.409 1.00 81.56 95 GLY A C 1
ATOM 727 O O . GLY A 1 95 ? 6.830 9.981 -9.499 1.00 81.56 95 GLY A O 1
ATOM 728 N N . TYR A 1 96 ? 5.366 8.851 -8.239 1.00 81.25 96 TYR A N 1
ATOM 729 C CA . TYR A 1 96 ? 4.859 8.025 -9.338 1.00 81.25 96 TYR A CA 1
ATOM 730 C C . TYR A 1 96 ? 3.803 8.796 -10.153 1.00 81.25 96 TYR A C 1
ATOM 732 O O . TYR A 1 96 ? 2.897 9.410 -9.582 1.00 81.25 96 TYR A O 1
ATOM 740 N N . ASP A 1 97 ? 3.896 8.750 -11.487 1.00 72.69 97 ASP A N 1
ATOM 741 C CA . ASP A 1 97 ? 2.907 9.342 -12.402 1.00 72.69 97 ASP A CA 1
ATOM 742 C C . ASP A 1 97 ? 2.233 8.263 -13.261 1.00 72.69 97 ASP A C 1
ATOM 744 O O . ASP A 1 97 ? 2.882 7.495 -13.962 1.00 72.69 97 ASP A O 1
ATOM 748 N N . PHE A 1 98 ? 0.905 8.222 -13.240 1.00 65.88 98 PHE A N 1
ATOM 749 C CA . PHE A 1 98 ? 0.102 7.209 -13.928 1.00 65.88 98 PHE A CA 1
ATOM 750 C C . PHE A 1 98 ? -0.175 7.538 -15.406 1.00 65.88 98 PHE A C 1
ATOM 752 O O . PHE A 1 98 ? -0.935 6.830 -16.062 1.00 65.88 98 PHE A O 1
ATOM 759 N N . LYS A 1 99 ? 0.406 8.620 -15.946 1.00 57.38 99 LYS A N 1
ATOM 760 C CA . LYS A 1 99 ? 0.114 9.117 -17.303 1.00 57.38 99 LYS A CA 1
ATOM 761 C C . LYS A 1 99 ? 0.733 8.315 -18.455 1.00 57.38 99 LYS A C 1
ATOM 763 O O . LYS A 1 99 ? 0.275 8.478 -19.582 1.00 57.38 99 LYS A O 1
ATOM 768 N N . SER A 1 100 ? 1.712 7.439 -18.220 1.00 47.44 100 SER A N 1
ATOM 769 C CA . SER A 1 100 ? 2.107 6.424 -19.209 1.00 47.44 100 SER A CA 1
ATOM 770 C C . SER A 1 100 ? 2.767 5.212 -18.550 1.00 47.44 100 SER A C 1
ATOM 772 O O . SER A 1 100 ? 3.500 5.341 -17.569 1.00 47.44 100 SER A O 1
ATOM 774 N N . SER A 1 101 ? 2.523 4.023 -19.107 1.00 47.78 101 SER A N 1
ATOM 775 C CA . SER A 1 101 ? 3.110 2.749 -18.660 1.00 47.78 101 SER A CA 1
ATOM 776 C C . SER A 1 101 ? 4.642 2.731 -18.725 1.00 47.78 101 SER A C 1
ATOM 778 O O . SER A 1 101 ? 5.274 1.988 -17.983 1.00 47.78 101 SER A O 1
ATOM 780 N N . GLU A 1 102 ? 5.244 3.577 -19.566 1.00 45.97 102 GLU A N 1
ATOM 781 C CA . GLU A 1 102 ? 6.698 3.778 -19.636 1.00 45.97 102 GLU A CA 1
ATOM 782 C C . GLU A 1 102 ? 7.228 4.760 -18.574 1.00 45.97 102 GLU A C 1
ATOM 784 O O . GLU A 1 102 ? 8.387 4.648 -18.174 1.00 45.97 102 GLU A O 1
ATOM 789 N N . ASN A 1 103 ? 6.399 5.685 -18.062 1.00 47.16 103 ASN A N 1
ATOM 790 C CA . ASN A 1 103 ? 6.845 6.748 -17.151 1.00 47.16 103 ASN A CA 1
ATOM 791 C C . ASN A 1 103 ? 6.464 6.555 -15.680 1.00 47.16 103 ASN A C 1
ATOM 793 O O . ASN A 1 103 ? 6.998 7.275 -14.837 1.00 47.16 103 ASN A O 1
ATOM 797 N N . ALA A 1 104 ? 5.617 5.579 -15.340 1.00 49.31 104 ALA A N 1
ATOM 798 C CA . ALA A 1 104 ? 5.225 5.335 -13.948 1.00 49.31 104 ALA A CA 1
ATOM 799 C C . ALA A 1 104 ? 6.421 5.080 -13.016 1.00 49.31 104 ALA A C 1
ATOM 801 O O . ALA A 1 104 ? 6.386 5.464 -11.851 1.00 49.31 104 ALA A O 1
ATOM 802 N N . LEU A 1 105 ? 7.509 4.513 -13.549 1.00 51.69 105 LEU A N 1
ATOM 803 C CA . LEU A 1 105 ? 8.780 4.304 -12.847 1.00 51.69 105 LEU A CA 1
ATOM 804 C C . LEU A 1 105 ? 9.901 5.249 -13.307 1.00 51.69 105 LEU A C 1
ATOM 806 O O . LEU A 1 105 ? 10.998 5.207 -12.755 1.00 51.69 105 LEU A O 1
ATOM 810 N N . ALA A 1 106 ? 9.648 6.139 -14.274 1.00 51.28 106 ALA A N 1
ATOM 811 C CA . ALA A 1 106 ? 10.599 7.154 -14.746 1.00 51.28 106 ALA A CA 1
ATOM 812 C C . ALA A 1 106 ? 10.736 8.335 -13.765 1.00 51.28 106 ALA A C 1
ATOM 814 O O . ALA A 1 106 ? 11.008 9.471 -14.153 1.00 51.28 106 ALA A O 1
ATOM 815 N N . ASN A 1 107 ? 10.515 8.068 -12.483 1.00 57.06 107 ASN A N 1
ATOM 816 C CA . ASN A 1 107 ? 10.591 9.038 -11.414 1.00 57.06 107 ASN A CA 1
ATOM 817 C C . ASN A 1 107 ? 12.063 9.414 -11.169 1.00 57.06 107 ASN A C 1
ATOM 819 O O . ASN A 1 107 ? 12.947 8.550 -11.187 1.00 57.06 107 ASN A O 1
ATOM 823 N N . ARG A 1 108 ? 12.318 10.704 -10.902 1.00 55.81 108 ARG A N 1
ATOM 824 C CA . ARG A 1 108 ? 13.637 11.232 -10.507 1.00 55.81 108 ARG A CA 1
ATOM 825 C C . ARG A 1 108 ? 14.279 10.388 -9.407 1.00 55.81 108 ARG A C 1
ATOM 827 O O . ARG A 1 108 ? 15.465 10.113 -9.484 1.00 55.81 108 ARG A O 1
ATOM 834 N N . CYS A 1 109 ? 13.494 9.890 -8.448 1.00 57.53 109 CYS A N 1
ATOM 835 C CA . CYS A 1 109 ? 14.045 9.089 -7.357 1.00 57.53 109 CYS A CA 1
ATOM 836 C C . CYS A 1 109 ? 14.713 7.778 -7.806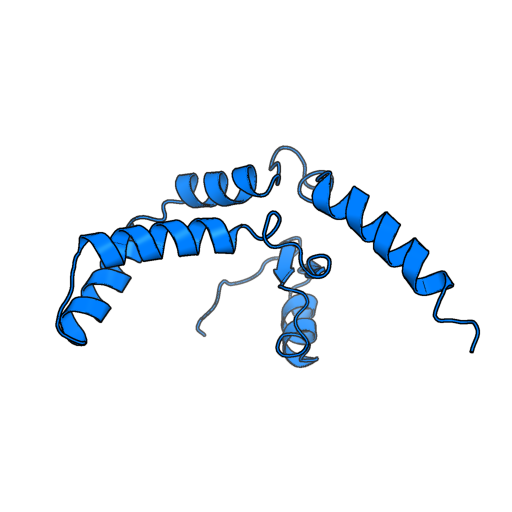 1.00 57.53 109 CYS A C 1
ATOM 838 O O . CYS A 1 109 ? 15.815 7.473 -7.352 1.00 57.53 109 CYS A O 1
ATOM 840 N N . PHE A 1 110 ? 14.078 7.010 -8.701 1.00 61.97 110 PHE A N 1
ATOM 841 C CA . PHE A 1 110 ? 14.683 5.780 -9.222 1.00 61.97 110 PHE A CA 1
ATOM 842 C C . PHE A 1 110 ? 15.892 6.102 -10.096 1.00 61.97 110 PHE A C 1
ATOM 844 O O . PHE A 1 110 ? 16.932 5.465 -9.959 1.00 61.97 110 PHE A O 1
ATOM 851 N N . ARG A 1 111 ? 15.774 7.113 -10.965 1.00 59.94 111 ARG A N 1
ATOM 852 C CA . ARG A 1 111 ? 16.822 7.467 -11.927 1.00 59.94 111 ARG A CA 1
ATOM 853 C C . ARG A 1 111 ? 18.077 8.020 -11.238 1.00 59.94 111 ARG A C 1
ATOM 855 O O . ARG A 1 111 ? 19.170 7.545 -11.517 1.00 59.94 111 ARG A O 1
ATOM 862 N N . ASP A 1 112 ? 17.923 8.937 -10.286 1.00 57.34 112 ASP A N 1
ATOM 863 C CA . ASP A 1 112 ? 19.042 9.613 -9.611 1.00 57.34 112 ASP A CA 1
ATOM 864 C C . ASP A 1 112 ? 19.771 8.722 -8.591 1.00 57.34 112 ASP A C 1
ATOM 866 O O . ASP A 1 112 ? 20.914 9.013 -8.226 1.00 57.34 112 ASP A O 1
ATOM 870 N N . ARG A 1 113 ? 19.118 7.663 -8.086 1.00 58.47 113 ARG A N 1
ATOM 871 C CA . ARG A 1 113 ? 19.733 6.713 -7.143 1.00 58.47 113 ARG A CA 1
ATOM 872 C C . ARG A 1 113 ? 20.253 5.449 -7.804 1.00 58.47 113 ARG A C 1
ATOM 874 O O . ARG A 1 113 ? 21.322 5.014 -7.404 1.00 58.47 113 ARG A O 1
ATOM 881 N N . GLN A 1 114 ? 19.589 4.907 -8.831 1.00 58.31 114 GLN A N 1
ATOM 882 C CA . GLN A 1 114 ? 20.174 3.792 -9.585 1.00 58.31 114 GLN A CA 1
ATOM 883 C C . GLN A 1 114 ? 21.488 4.202 -10.256 1.00 58.31 114 GLN A C 1
ATOM 885 O O . GLN A 1 114 ? 22.428 3.419 -10.239 1.00 58.31 114 GLN A O 1
ATOM 890 N N . LEU A 1 115 ? 21.596 5.439 -10.762 1.00 52.72 115 LEU A N 1
ATOM 891 C CA . LEU A 1 115 ? 22.867 5.962 -11.280 1.00 52.72 115 LEU A CA 1
ATOM 892 C C . LEU A 1 115 ? 23.964 5.983 -10.202 1.00 52.72 115 LEU A C 1
ATOM 894 O O . LEU A 1 115 ? 25.065 5.512 -10.455 1.00 52.72 115 LEU A O 1
ATOM 898 N N . ARG A 1 116 ? 23.646 6.430 -8.979 1.00 52.94 116 ARG A N 1
ATOM 899 C CA . ARG A 1 116 ? 24.605 6.438 -7.861 1.00 52.94 116 ARG A CA 1
ATOM 900 C C . ARG A 1 116 ? 24.984 5.039 -7.375 1.00 52.94 116 ARG A C 1
ATOM 902 O O . ARG A 1 116 ? 26.138 4.811 -7.045 1.00 52.94 116 ARG A O 1
ATOM 909 N N . GLU A 1 117 ? 24.037 4.104 -7.337 1.00 55.38 117 GLU A N 1
ATOM 910 C CA . GLU A 1 117 ? 24.304 2.711 -6.952 1.00 55.38 117 GLU A CA 1
ATOM 911 C C . GLU A 1 117 ? 25.174 1.987 -7.999 1.00 55.38 117 GLU A C 1
ATOM 913 O O . GLU A 1 117 ? 26.054 1.203 -7.635 1.00 55.38 117 GLU A O 1
ATOM 918 N N . MET A 1 118 ? 24.986 2.283 -9.292 1.00 50.31 118 MET A N 1
ATOM 919 C CA . MET A 1 118 ? 25.848 1.779 -10.369 1.00 50.31 118 MET A CA 1
ATOM 920 C C . MET A 1 118 ? 27.272 2.351 -10.276 1.00 50.31 118 MET A C 1
ATOM 922 O O . MET A 1 118 ? 28.222 1.588 -10.418 1.00 50.31 118 MET A O 1
ATOM 926 N N . GLU A 1 119 ? 27.430 3.637 -9.940 1.00 49.81 119 GLU A N 1
ATOM 927 C CA . GLU A 1 119 ? 28.745 4.259 -9.693 1.00 49.81 119 GLU A CA 1
ATOM 928 C C . GLU A 1 119 ? 29.460 3.668 -8.464 1.00 49.81 119 GLU A C 1
ATOM 930 O O . GLU A 1 119 ? 30.676 3.495 -8.479 1.00 49.81 119 GLU A O 1
ATOM 935 N N . THR A 1 120 ? 28.731 3.307 -7.401 1.00 47.66 120 THR A N 1
ATOM 936 C CA . THR A 1 120 ? 29.340 2.681 -6.212 1.00 47.66 120 THR A CA 1
ATOM 937 C C . THR A 1 120 ? 29.683 1.207 -6.412 1.00 47.66 120 THR A C 1
ATOM 939 O O . THR A 1 120 ? 30.609 0.711 -5.782 1.00 47.66 120 THR A O 1
ATOM 942 N N . THR A 1 121 ? 28.983 0.498 -7.304 1.00 43.72 121 THR A N 1
ATOM 943 C CA . THR A 1 121 ? 29.257 -0.929 -7.554 1.00 43.72 121 THR A CA 1
ATOM 944 C C . THR A 1 121 ? 30.531 -1.131 -8.388 1.00 43.72 121 THR A C 1
ATOM 946 O O . THR A 1 121 ? 31.182 -2.164 -8.259 1.00 43.72 121 THR A O 1
ATOM 949 N N . GLU A 1 122 ? 30.955 -0.138 -9.180 1.00 39.25 122 GLU A N 1
ATOM 950 C CA . GLU A 1 122 ? 32.271 -0.159 -9.845 1.00 39.25 122 GLU A CA 1
ATOM 951 C C . GLU A 1 122 ? 33.449 0.069 -8.878 1.00 39.25 122 GLU A C 1
ATOM 953 O O . GLU A 1 122 ? 34.582 -0.267 -9.219 1.00 39.25 122 GLU A O 1
ATOM 958 N N . ALA A 1 123 ? 33.204 0.574 -7.662 1.00 39.94 123 ALA A N 1
ATOM 959 C CA . ALA A 1 123 ? 34.244 0.761 -6.647 1.00 39.94 123 ALA A CA 1
ATOM 960 C C . ALA A 1 123 ? 34.503 -0.494 -5.786 1.00 39.94 123 ALA A C 1
ATOM 962 O O . ALA A 1 123 ? 35.594 -0.629 -5.243 1.00 39.94 123 ALA A O 1
ATOM 963 N N . ASP A 1 124 ? 33.556 -1.439 -5.728 1.00 36.88 124 ASP A N 1
ATOM 964 C CA . ASP A 1 124 ? 33.650 -2.680 -4.934 1.00 36.88 124 ASP A CA 1
ATOM 965 C C . ASP A 1 124 ? 34.035 -3.918 -5.784 1.00 36.88 124 ASP A C 1
ATOM 967 O O . ASP A 1 124 ? 33.839 -5.064 -5.376 1.00 36.88 124 ASP A O 1
ATOM 971 N N . HIS A 1 125 ? 34.566 -3.721 -6.998 1.00 36.16 125 HIS A N 1
ATOM 972 C CA . HIS A 1 125 ? 35.112 -4.793 -7.857 1.00 36.16 125 HIS A CA 1
ATOM 973 C C . HIS A 1 125 ? 36.630 -4.694 -8.085 1.00 36.16 125 HIS A C 1
ATOM 975 O O . HIS A 1 125 ? 37.173 -5.339 -8.983 1.00 36.16 125 HIS A O 1
ATOM 981 N N . PHE A 1 126 ? 37.326 -3.943 -7.229 1.00 34.00 126 PHE A N 1
ATOM 982 C CA . PHE A 1 126 ? 38.783 -3.962 -7.108 1.00 34.00 126 PHE A CA 1
ATOM 983 C C . PHE A 1 126 ? 39.202 -4.148 -5.640 1.00 34.00 126 PHE A C 1
ATOM 985 O O . PHE A 1 126 ? 39.786 -3.257 -5.034 1.00 34.00 126 PHE A O 1
ATOM 992 N N . GLU A 1 127 ? 38.907 -5.323 -5.082 1.00 34.09 127 GLU A N 1
ATOM 993 C CA . GLU A 1 127 ? 39.770 -6.018 -4.109 1.00 34.09 127 GLU A CA 1
ATOM 994 C C . GLU A 1 127 ? 39.477 -7.525 -4.096 1.00 34.09 127 GLU A C 1
ATOM 996 O O . GLU A 1 127 ? 38.285 -7.909 -4.064 1.00 34.09 127 GLU A O 1
#

Foldseek 3Di:
DPDDDDAALAEDEDEPDPVRPDPVVVVVQVVRNYHYDYAFHPLCLQDLVNVLVVQLVVQLVVQVDDDPVSSVVSSVVSVVVCDPVNSVVSLVSSPADPPDSVCRCVGPRRVVRVVVVVVVVVVVPPD

Organism: NCBI:txid2591009

Radius of gyration: 17.75 Å; chains: 1; bounding box: 52×30×45 Å

InterPro domains:
  IPR036397 Ribonuclease H superfamily [G3DSA:3.30.420.10] (3-100)
  IPR038717 Tc1-like transposase, DDE domain [PF13358] (9-66)

Secondary structure (DSSP, 8-state):
--S----TT-EEEE---GGG--HHHHHHHHTTT-EEEEPPTT-GGG-HHHHHHHHHHHHHHHHT--SHHHHHHHHHHHHHT--HHHHHHHHHHTT--TT-TTTTT--HHHHHHHHHHHHHHTTSS--